Protein AF-A0A6I9XYD1-F1 (afdb_monomer_lite)

Radius of gyration: 17.82 Å; chains: 1; bounding box: 52×41×46 Å

Foldseek 3Di:
DVVVLVVLLVQLLVLLLVLLVDDLVVVPPDDDPPDDSPQGVSLVSNLVSLVVVVVVCVVVVHDVVVVLVSVLSSLLSSLVSNVVSCVVCVVVDVQLPLSSLVSQLVSLVVVLVSCVVVVNNVSNCVSCVVVNVVSVVSNDDPVVVVVVVVVPDDD

pLDDT: mean 70.72, std 15.64, range [37.59, 87.94]

Structure (mmCIF, N/CA/C/O backbone):
data_AF-A0A6I9XYD1-F1
#
_entry.id   AF-A0A6I9XYD1-F1
#
loop_
_atom_site.group_PDB
_atom_site.id
_atom_site.type_symbol
_atom_site.label_atom_id
_atom_site.label_alt_id
_atom_site.label_comp_id
_atom_site.label_asym_id
_atom_site.label_entity_id
_atom_site.label_seq_id
_atom_site.pdbx_PDB_ins_code
_atom_site.Cartn_x
_atom_site.Cartn_y
_atom_site.Cartn_z
_atom_site.occupancy
_atom_site.B_iso_or_equiv
_atom_site.auth_seq_id
_atom_site.auth_comp_id
_atom_site.auth_asym_id
_atom_site.auth_atom_id
_atom_site.pdbx_PDB_model_num
ATOM 1 N N . MET A 1 1 ? -8.672 -10.496 18.303 1.00 57.44 1 MET A N 1
ATOM 2 C CA . MET A 1 1 ? -7.996 -9.953 17.097 1.00 57.44 1 MET A CA 1
ATOM 3 C C . MET A 1 1 ? -6.759 -10.734 16.641 1.00 57.44 1 MET A C 1
ATOM 5 O O . MET A 1 1 ? -6.463 -10.675 15.454 1.00 57.44 1 MET A O 1
ATOM 9 N N . GLU A 1 2 ? -6.051 -11.486 17.498 1.00 53.91 2 GLU A N 1
ATOM 10 C CA . GLU A 1 2 ? -4.881 -12.290 17.070 1.00 53.91 2 GLU A CA 1
ATOM 11 C C . GLU A 1 2 ? -5.181 -13.327 15.974 1.00 53.91 2 GLU A C 1
ATOM 13 O O . GLU A 1 2 ? -4.357 -13.529 15.089 1.00 53.91 2 GLU A O 1
ATOM 18 N N . PHE A 1 3 ? -6.384 -13.906 15.958 1.00 56.34 3 PHE A N 1
ATOM 19 C CA . PHE A 1 3 ? -6.785 -14.904 14.958 1.00 56.34 3 PHE A CA 1
ATOM 20 C C . PHE A 1 3 ? -6.966 -14.348 13.533 1.00 56.34 3 PHE A C 1
ATOM 22 O O . PHE A 1 3 ? -6.891 -15.108 12.571 1.00 56.34 3 PHE A O 1
ATOM 29 N N . ALA A 1 4 ? -7.170 -13.035 13.370 1.00 62.38 4 ALA A N 1
ATOM 30 C CA . ALA A 1 4 ? -7.368 -12.416 12.054 1.00 62.38 4 ALA A CA 1
ATOM 31 C C . ALA A 1 4 ? -6.044 -12.088 11.341 1.00 62.38 4 ALA A C 1
ATOM 33 O O . ALA A 1 4 ? -5.986 -12.083 10.112 1.00 62.38 4 ALA A O 1
ATOM 34 N N . LYS A 1 5 ? -4.962 -11.870 12.102 1.00 65.06 5 LYS A N 1
ATOM 35 C CA . LYS A 1 5 ? -3.619 -11.578 11.573 1.00 65.06 5 LYS A CA 1
ATOM 36 C C . LYS A 1 5 ? -3.125 -12.608 10.540 1.00 65.06 5 LYS A C 1
ATOM 38 O O . LYS A 1 5 ? -2.709 -12.175 9.468 1.00 65.06 5 LYS A O 1
ATOM 43 N N . PRO A 1 6 ? -3.190 -13.934 10.788 1.00 71.31 6 PRO A N 1
ATOM 44 C CA . PRO A 1 6 ? -2.720 -14.934 9.824 1.00 71.31 6 PRO A CA 1
ATOM 45 C C . PRO A 1 6 ? -3.586 -15.040 8.559 1.00 71.31 6 PRO A C 1
ATOM 47 O O . PRO A 1 6 ? -3.082 -15.408 7.501 1.00 71.31 6 PRO A O 1
ATOM 50 N N . LEU A 1 7 ? -4.881 -14.715 8.638 1.00 73.81 7 LEU A N 1
ATOM 51 C CA . LEU A 1 7 ? -5.762 -14.715 7.465 1.00 73.81 7 LEU A CA 1
ATOM 52 C C . LEU A 1 7 ? -5.469 -13.514 6.565 1.00 73.81 7 LEU A C 1
ATOM 54 O O . LEU A 1 7 ? -5.323 -13.671 5.354 1.00 73.81 7 LEU A O 1
ATOM 58 N N . LEU A 1 8 ? -5.312 -12.330 7.163 1.00 77.12 8 LEU A N 1
ATOM 59 C CA . LEU A 1 8 ? -4.966 -11.112 6.435 1.00 77.12 8 LEU A CA 1
ATOM 60 C C . LEU A 1 8 ? -3.573 -11.209 5.809 1.00 77.12 8 LEU A C 1
ATOM 62 O O . LEU A 1 8 ? -3.414 -10.875 4.637 1.00 77.12 8 LEU A O 1
ATOM 66 N N . SER A 1 9 ? -2.579 -11.726 6.539 1.00 75.38 9 SER A N 1
ATOM 67 C CA . SER A 1 9 ? -1.230 -11.909 5.995 1.00 75.38 9 SER A CA 1
ATOM 68 C C . SER A 1 9 ? -1.200 -12.923 4.851 1.00 75.38 9 SER A C 1
ATOM 70 O O . SER A 1 9 ? -0.527 -12.679 3.853 1.00 75.38 9 SER A O 1
ATOM 72 N N . ARG A 1 10 ? -1.977 -14.014 4.924 1.00 76.06 10 ARG A N 1
ATOM 73 C CA . ARG A 1 10 ? -2.098 -14.989 3.828 1.00 76.06 10 ARG A CA 1
ATOM 74 C C . ARG A 1 10 ? -2.747 -14.382 2.583 1.00 76.06 10 ARG A C 1
ATOM 76 O O . ARG A 1 10 ? -2.252 -14.608 1.481 1.00 76.06 10 ARG A O 1
ATOM 83 N N . SER A 1 11 ? -3.808 -13.593 2.745 1.00 78.00 11 SER A N 1
ATOM 84 C CA . SER A 1 11 ? -4.461 -12.894 1.629 1.00 78.00 11 SER A CA 1
ATOM 85 C C . SER A 1 11 ? -3.541 -11.849 0.994 1.00 78.00 11 SER A C 1
ATOM 87 O O . SER A 1 11 ? -3.407 -11.801 -0.228 1.00 78.00 11 SER A O 1
ATOM 89 N N . LEU A 1 12 ? -2.839 -11.061 1.815 1.00 79.88 12 LEU A N 1
ATOM 90 C CA . LEU A 1 12 ? -1.848 -10.088 1.352 1.00 79.88 12 LEU A CA 1
ATOM 91 C C . LEU A 1 12 ? -0.667 -10.763 0.651 1.00 79.88 12 LEU A C 1
ATOM 93 O O . LEU A 1 12 ? -0.205 -10.266 -0.371 1.00 79.88 12 LEU A O 1
ATOM 97 N N . TYR A 1 13 ? -0.212 -11.918 1.141 1.00 77.19 13 TYR A N 1
ATOM 98 C CA . TYR A 1 13 ? 0.884 -12.663 0.525 1.00 77.19 13 TYR A CA 1
ATOM 99 C C . TYR A 1 13 ? 0.579 -13.083 -0.918 1.00 77.19 13 TYR A C 1
ATOM 101 O O . TYR A 1 13 ? 1.477 -13.101 -1.753 1.00 77.19 13 TYR A O 1
ATOM 109 N N . VAL A 1 14 ? -0.685 -13.375 -1.230 1.00 78.31 14 VAL A N 1
ATOM 110 C CA . VAL A 1 14 ? -1.123 -13.719 -2.591 1.00 78.31 14 VAL A CA 1
ATOM 111 C C . VAL A 1 14 ? -1.382 -12.468 -3.438 1.00 78.31 14 VAL A C 1
ATOM 113 O O . VAL A 1 14 ? -1.079 -12.464 -4.629 1.00 78.31 14 VAL A O 1
ATOM 116 N N . ALA A 1 15 ? -1.922 -11.399 -2.844 1.00 76.75 15 ALA A N 1
ATOM 117 C CA . ALA A 1 15 ? -2.372 -10.211 -3.575 1.00 76.75 15 ALA A CA 1
ATOM 118 C C . ALA A 1 15 ? -1.272 -9.163 -3.842 1.00 76.75 15 ALA A C 1
ATOM 120 O O . ALA A 1 15 ? -1.345 -8.442 -4.835 1.00 76.75 15 ALA A O 1
ATOM 121 N N . LEU A 1 16 ? -0.246 -9.074 -2.988 1.00 78.06 16 LEU A N 1
ATOM 122 C CA . LEU A 1 16 ? 0.832 -8.083 -3.104 1.00 78.06 16 LEU A CA 1
ATOM 123 C C . LEU A 1 16 ? 1.851 -8.373 -4.223 1.00 78.06 16 LEU A C 1
ATOM 125 O O . LEU A 1 16 ? 2.240 -7.423 -4.899 1.00 78.06 16 LEU A O 1
ATOM 129 N N . PRO A 1 17 ? 2.309 -9.617 -4.475 1.00 77.31 17 PRO A N 1
ATOM 130 C CA . PRO A 1 17 ? 3.287 -9.874 -5.537 1.00 77.31 17 PRO A CA 1
ATOM 131 C C . PRO A 1 17 ? 2.807 -9.481 -6.949 1.00 77.31 17 PRO A C 1
ATOM 133 O O . PRO A 1 17 ? 3.610 -8.894 -7.684 1.00 77.31 17 PRO A O 1
ATOM 136 N N . PRO A 1 18 ? 1.530 -9.713 -7.330 1.00 74.19 18 PRO A N 1
ATOM 137 C CA . PRO A 1 18 ? 0.970 -9.214 -8.586 1.00 74.19 18 PRO A CA 1
ATOM 138 C C . PRO A 1 18 ? 1.047 -7.689 -8.749 1.00 74.19 18 PRO A C 1
ATOM 140 O O . PRO A 1 18 ? 1.225 -7.220 -9.871 1.00 74.19 18 PRO A O 1
ATOM 143 N N . LEU A 1 19 ? 1.016 -6.901 -7.662 1.00 71.25 19 LEU A N 1
ATOM 144 C CA . LEU A 1 19 ? 1.171 -5.437 -7.741 1.00 71.25 19 LEU A CA 1
ATOM 145 C C . LEU A 1 19 ? 2.486 -5.014 -8.402 1.00 71.25 19 LEU A C 1
ATOM 147 O O . LEU A 1 19 ? 2.538 -4.001 -9.094 1.00 71.25 19 LEU A O 1
ATOM 151 N N . LEU A 1 20 ? 3.557 -5.778 -8.173 1.00 67.38 20 LEU A N 1
ATOM 152 C CA . LEU A 1 20 ? 4.886 -5.487 -8.714 1.00 67.38 20 LEU A CA 1
ATOM 153 C C . LEU A 1 20 ? 5.033 -5.913 -10.182 1.00 67.38 20 LEU A C 1
ATOM 155 O O . LEU A 1 20 ? 5.980 -5.492 -10.852 1.00 67.38 20 LEU A O 1
ATOM 159 N N . GLU A 1 21 ? 4.139 -6.775 -10.670 1.00 64.12 21 GLU A N 1
ATOM 160 C CA . GLU A 1 21 ? 4.118 -7.255 -12.059 1.00 64.12 21 GLU A CA 1
ATOM 161 C C . GLU A 1 21 ? 3.065 -6.565 -12.917 1.00 64.12 21 GLU A C 1
ATOM 163 O O . GLU A 1 21 ? 3.151 -6.614 -14.146 1.00 64.12 21 GLU A O 1
ATOM 168 N N . CYS A 1 22 ? 2.124 -5.873 -12.276 1.00 58.47 22 CYS A N 1
ATOM 169 C CA . CYS A 1 22 ? 1.069 -5.151 -12.945 1.00 58.47 22 CYS A CA 1
ATOM 170 C C . CYS A 1 22 ? 1.635 -4.203 -14.013 1.00 58.47 22 CYS A C 1
ATOM 172 O O . CYS A 1 22 ? 2.617 -3.478 -13.802 1.00 58.47 22 CYS A O 1
ATOM 174 N N . ASN A 1 23 ? 1.034 -4.241 -15.200 1.00 55.47 23 ASN A N 1
ATOM 175 C CA . ASN A 1 23 ? 1.425 -3.415 -16.327 1.00 55.47 23 ASN A CA 1
ATOM 176 C C . ASN A 1 23 ? 0.297 -2.411 -16.625 1.00 55.47 23 ASN A C 1
ATOM 178 O O . ASN A 1 23 ? -0.632 -2.751 -17.355 1.00 55.47 23 ASN A O 1
ATOM 182 N N . PRO A 1 24 ? 0.359 -1.175 -16.090 1.00 50.88 24 PRO A N 1
ATOM 183 C CA . PRO A 1 24 ? -0.704 -0.185 -16.224 1.00 50.88 24 PRO A CA 1
ATOM 184 C C . PRO A 1 24 ? -0.853 0.314 -17.667 1.00 50.88 24 PRO A C 1
ATOM 186 O O . PRO A 1 24 ? -1.863 0.918 -17.998 1.00 50.88 24 PRO A O 1
ATOM 189 N N . PHE A 1 25 ? 0.116 0.019 -18.541 1.00 51.09 25 PHE A N 1
ATOM 190 C CA . PHE A 1 25 ? 0.079 0.359 -19.964 1.00 51.09 25 PHE A CA 1
ATOM 191 C C . PHE A 1 25 ? -0.576 -0.727 -20.836 1.00 51.09 25 PHE A C 1
ATOM 193 O O . PHE A 1 25 ? -0.799 -0.501 -22.019 1.00 51.09 25 PHE A O 1
ATOM 200 N N . GLN A 1 26 ? -0.916 -1.907 -20.294 1.00 47.47 26 GLN A N 1
ATOM 201 C CA . GLN A 1 26 ? -1.647 -2.926 -21.071 1.00 47.47 26 GLN A CA 1
ATOM 202 C C . 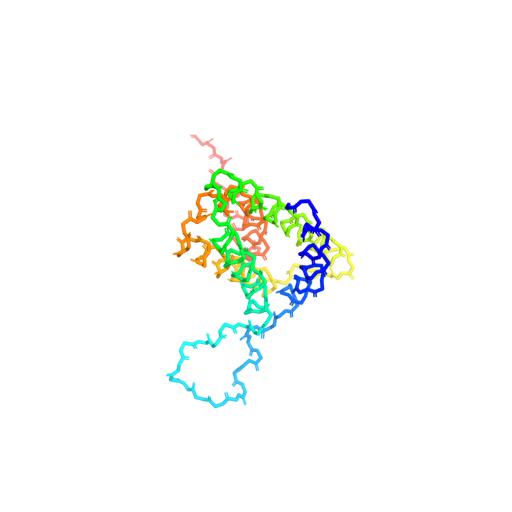GLN A 1 26 ? -3.135 -2.590 -21.264 1.00 47.47 26 GLN A C 1
ATOM 204 O O . GLN A 1 26 ? -3.795 -3.213 -22.094 1.00 47.47 26 GLN A O 1
ATOM 209 N N . SER A 1 27 ? -3.664 -1.593 -20.547 1.00 44.03 27 SER A N 1
ATOM 210 C CA . SER A 1 27 ? -5.049 -1.140 -20.719 1.00 44.03 27 SER A CA 1
ATOM 211 C C . SER A 1 27 ? -5.256 -0.235 -21.941 1.00 44.03 27 SER A C 1
ATOM 213 O O . SER A 1 27 ? -6.396 0.094 -22.248 1.00 44.03 27 SER A O 1
ATOM 215 N N . GLU A 1 28 ? -4.204 0.144 -22.676 1.00 44.28 28 GLU A N 1
ATOM 216 C CA . GLU A 1 28 ? -4.341 1.022 -23.854 1.00 44.28 28 GLU A CA 1
ATOM 217 C C . GLU A 1 28 ? -4.940 0.319 -25.092 1.00 44.28 28 GLU A C 1
ATOM 219 O O . GLU A 1 28 ? -5.125 0.941 -26.133 1.00 44.28 28 GLU A O 1
ATOM 224 N N . GLY A 1 29 ? -5.281 -0.973 -24.991 1.00 43.66 29 GLY A N 1
ATOM 225 C CA . GLY A 1 29 ? -5.868 -1.761 -26.082 1.00 43.66 29 GLY A CA 1
ATOM 226 C C . GLY A 1 29 ? -7.375 -2.028 -25.994 1.00 43.66 29 GLY A C 1
ATOM 227 O O . GLY A 1 29 ? -7.901 -2.705 -26.875 1.00 43.66 29 GLY A O 1
ATOM 228 N N . ARG A 1 30 ? -8.080 -1.563 -24.953 1.00 44.44 30 ARG A N 1
ATOM 229 C CA . ARG A 1 30 ? -9.534 -1.761 -24.813 1.00 44.44 30 ARG A CA 1
ATOM 230 C C . ARG A 1 30 ? -10.222 -0.459 -24.411 1.00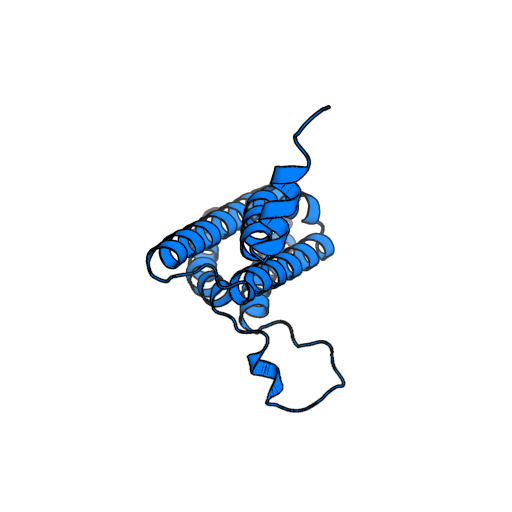 44.44 30 ARG A C 1
ATOM 232 O O . ARG A 1 30 ? -10.220 -0.088 -23.248 1.00 44.44 30 ARG A O 1
ATOM 239 N N . ASP A 1 31 ? -10.770 0.196 -25.431 1.00 40.03 31 ASP A N 1
ATOM 240 C CA . ASP A 1 31 ? -11.912 1.112 -25.412 1.00 40.03 31 ASP A CA 1
ATOM 241 C C . ASP A 1 31 ? -11.927 2.250 -24.371 1.00 40.03 31 ASP A C 1
ATOM 243 O O . ASP A 1 31 ? -12.298 2.074 -23.216 1.00 40.03 31 ASP A O 1
ATOM 247 N N . GLY A 1 32 ? -11.691 3.478 -24.853 1.00 38.53 32 GLY A N 1
ATOM 248 C CA . GLY A 1 32 ? -12.310 4.680 -24.280 1.00 38.53 32 GLY A CA 1
ATOM 249 C C . GLY A 1 32 ? -11.361 5.679 -23.615 1.00 38.53 32 GLY A C 1
ATOM 250 O O . GLY A 1 32 ? -11.051 5.589 -22.435 1.00 38.53 32 GLY A O 1
ATOM 251 N N . TRP A 1 33 ? -11.017 6.737 -24.350 1.00 40.78 33 TRP A N 1
ATOM 252 C CA . TRP A 1 33 ? -10.268 7.929 -23.913 1.00 40.78 33 TRP A CA 1
ATOM 253 C C . TRP A 1 33 ? -11.013 8.829 -22.891 1.00 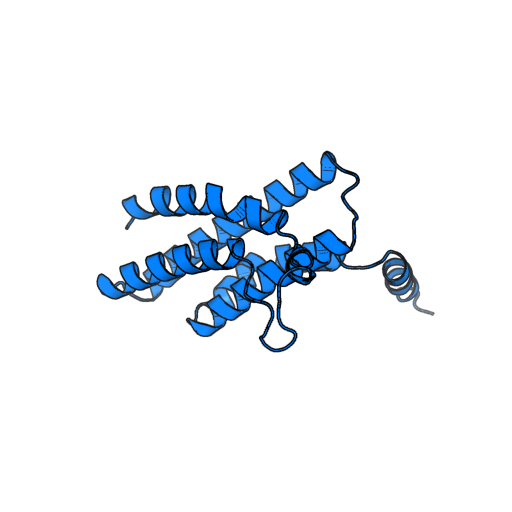40.78 33 TRP A C 1
ATOM 255 O O . TRP A 1 33 ? -10.762 10.031 -22.829 1.00 40.78 33 TRP A O 1
ATOM 265 N N . LEU A 1 34 ? -11.977 8.308 -22.122 1.00 42.12 34 LEU A N 1
ATOM 266 C CA . LEU A 1 34 ? -12.926 9.133 -21.351 1.00 42.12 34 LEU A CA 1
ATOM 267 C C . LEU A 1 34 ? -13.147 8.706 -19.898 1.00 42.12 34 LEU A C 1
ATOM 269 O O . LEU A 1 34 ? -14.105 9.139 -19.260 1.00 42.12 34 LEU A O 1
ATOM 273 N N . SER A 1 35 ? -12.270 7.906 -19.311 1.00 40.06 35 SER A N 1
ATOM 274 C CA . SER A 1 35 ? -12.314 7.678 -17.868 1.00 40.06 35 SER A CA 1
ATOM 275 C C . SER A 1 35 ? -10.903 7.555 -17.336 1.00 40.06 35 SER A C 1
ATOM 277 O O . SER A 1 35 ? -10.043 6.975 -17.993 1.00 40.06 35 SER A O 1
ATOM 279 N N . SER A 1 36 ? -10.667 8.161 -16.167 1.00 45.34 36 SER A N 1
ATOM 280 C CA . SER A 1 36 ? -9.462 7.954 -15.359 1.00 45.34 36 SER A CA 1
ATOM 281 C C . SER A 1 36 ? -9.027 6.493 -15.483 1.00 45.34 36 SER A C 1
ATOM 283 O O . SER A 1 36 ? -9.908 5.637 -15.353 1.00 45.34 36 SER A O 1
ATOM 285 N N . PRO A 1 37 ? -7.741 6.192 -15.757 1.00 49.47 37 PRO A N 1
ATOM 286 C CA . PRO A 1 37 ? -7.307 4.814 -15.934 1.00 49.47 37 PRO A CA 1
ATOM 287 C C . PRO A 1 37 ? -7.834 4.008 -14.743 1.00 49.47 37 PRO A C 1
ATOM 289 O O . PRO A 1 37 ? -7.607 4.434 -13.601 1.00 49.47 37 PRO A O 1
ATOM 292 N N . PRO A 1 38 ? -8.621 2.938 -14.976 1.00 52.69 38 PRO A N 1
ATOM 293 C CA . PRO A 1 38 ? -9.157 2.147 -13.883 1.00 52.69 38 PRO A CA 1
ATOM 294 C C . PRO A 1 38 ? -7.973 1.717 -13.024 1.00 52.69 38 PRO A C 1
ATOM 296 O O . PRO A 1 38 ? -6.921 1.346 -13.557 1.00 52.69 38 PRO A O 1
ATOM 299 N N . LEU A 1 39 ? -8.110 1.847 -11.700 1.00 56.44 39 LEU A N 1
ATOM 300 C CA . LEU A 1 39 ? -7.091 1.358 -10.779 1.00 56.44 39 LEU A CA 1
ATOM 301 C C . LEU A 1 39 ? -6.759 -0.077 -11.220 1.00 56.44 39 LEU A C 1
ATOM 303 O O . LEU A 1 39 ? -7.684 -0.859 -11.462 1.00 56.44 39 LEU A O 1
ATOM 307 N N . PRO A 1 40 ? -5.479 -0.439 -11.367 1.00 66.19 40 PRO A N 1
ATOM 308 C CA . PRO A 1 40 ? -5.142 -1.796 -11.738 1.00 66.19 40 PRO A CA 1
ATOM 309 C C . PRO A 1 40 ? -5.812 -2.800 -10.798 1.00 66.19 40 PRO A C 1
ATOM 311 O O . PRO A 1 40 ? -5.862 -2.587 -9.581 1.00 66.19 40 PRO A O 1
ATOM 314 N N . GLU A 1 41 ? -6.368 -3.870 -11.363 1.00 70.56 41 GLU A N 1
ATOM 315 C CA . GLU A 1 41 ? -7.227 -4.826 -10.654 1.00 70.56 41 GLU A CA 1
ATOM 316 C C . GLU A 1 41 ? -6.526 -5.419 -9.414 1.00 70.56 41 GLU A C 1
ATOM 318 O O . GLU A 1 41 ? -7.149 -5.749 -8.405 1.00 70.56 41 GLU A O 1
ATOM 323 N N . GLU A 1 42 ? -5.200 -5.497 -9.461 1.00 75.50 42 GLU A N 1
ATOM 324 C CA . GLU A 1 42 ? -4.326 -5.939 -8.384 1.00 75.50 42 GLU A CA 1
ATOM 325 C C . GLU A 1 42 ? -4.322 -4.961 -7.197 1.00 75.50 42 GLU A C 1
ATOM 327 O O . GLU A 1 42 ? -4.404 -5.395 -6.046 1.00 75.50 42 GLU A O 1
ATOM 332 N N . ILE A 1 43 ? -4.288 -3.645 -7.452 1.00 76.50 43 ILE A N 1
ATOM 333 C CA . ILE A 1 43 ? -4.377 -2.616 -6.399 1.00 76.50 43 ILE A CA 1
ATOM 334 C C . ILE A 1 43 ? -5.762 -2.648 -5.773 1.00 76.50 43 ILE A C 1
ATOM 336 O O . ILE A 1 43 ? -5.867 -2.626 -4.547 1.00 76.50 43 ILE A O 1
ATOM 340 N N . HIS A 1 44 ? -6.815 -2.781 -6.585 1.00 80.19 44 HIS A N 1
ATOM 341 C CA . HIS A 1 44 ? -8.175 -2.931 -6.073 1.00 80.19 44 HIS A CA 1
ATOM 342 C C . HIS A 1 44 ? -8.305 -4.116 -5.114 1.00 80.19 44 HIS A C 1
ATOM 344 O O . HIS A 1 44 ? -8.936 -3.975 -4.067 1.00 80.19 44 HIS A O 1
ATOM 350 N N . LYS A 1 45 ? -7.681 -5.262 -5.415 1.00 81.88 45 LYS A N 1
ATOM 351 C CA . LYS A 1 45 ? -7.692 -6.440 -4.528 1.00 81.88 45 LYS A CA 1
ATOM 352 C C . LYS A 1 45 ? -7.018 -6.151 -3.187 1.00 81.88 45 LYS A C 1
ATOM 354 O O . LYS A 1 45 ? -7.578 -6.482 -2.146 1.00 81.88 45 LYS A O 1
ATOM 359 N N . VAL A 1 46 ? -5.856 -5.499 -3.193 1.00 85.00 46 VAL A N 1
ATOM 360 C CA . VAL A 1 46 ? -5.125 -5.165 -1.957 1.00 85.00 46 VAL A CA 1
ATOM 361 C C . VAL A 1 46 ? -5.870 -4.123 -1.123 1.00 85.00 46 VAL A C 1
ATOM 363 O O . VAL A 1 46 ? -6.050 -4.319 0.078 1.00 85.00 46 VAL A O 1
ATOM 366 N N . VAL A 1 47 ? -6.377 -3.064 -1.758 1.00 84.75 47 VAL A N 1
ATOM 367 C CA . VAL A 1 47 ? -7.210 -2.049 -1.098 1.00 84.75 47 VAL A CA 1
ATOM 368 C C . VAL A 1 47 ? -8.480 -2.675 -0.521 1.00 84.75 47 VAL A C 1
ATOM 370 O O . VAL A 1 47 ? -8.830 -2.381 0.615 1.00 84.75 47 VAL A O 1
ATOM 373 N N . SER A 1 48 ? -9.124 -3.601 -1.237 1.00 84.19 48 SER A N 1
ATOM 374 C CA . SER A 1 48 ? -10.321 -4.297 -0.741 1.00 84.19 48 SER A CA 1
ATOM 375 C C . SER A 1 48 ? -10.034 -5.154 0.494 1.00 84.19 48 SER A C 1
ATOM 377 O O . SER A 1 48 ? -10.862 -5.206 1.398 1.00 84.19 48 SER A O 1
ATOM 379 N N . ILE A 1 49 ? -8.863 -5.800 0.576 1.00 86.81 49 ILE A N 1
ATOM 380 C CA . ILE A 1 49 ? -8.454 -6.561 1.771 1.00 86.81 49 ILE A CA 1
ATOM 381 C C . ILE A 1 49 ? -8.286 -5.624 2.971 1.00 86.81 49 ILE A C 1
ATOM 383 O O . ILE A 1 49 ? -8.747 -5.943 4.068 1.00 86.81 49 ILE A O 1
ATOM 387 N N . TYR A 1 50 ? -7.649 -4.467 2.777 1.00 86.75 50 TYR A N 1
ATOM 388 C CA . TYR A 1 50 ? -7.510 -3.478 3.843 1.00 86.75 50 TYR A CA 1
ATOM 389 C C . TYR A 1 50 ? -8.839 -2.854 4.244 1.00 86.75 50 TYR A C 1
ATOM 391 O O . TYR A 1 50 ? -9.094 -2.712 5.436 1.00 86.75 50 TYR A O 1
ATOM 399 N N . GLN A 1 51 ? -9.694 -2.528 3.277 1.00 86.06 51 GLN A N 1
ATOM 400 C CA . GLN A 1 51 ? -11.019 -1.988 3.542 1.00 86.06 51 GLN A CA 1
ATOM 401 C C . GLN A 1 51 ? -11.859 -2.989 4.337 1.00 86.06 51 GLN A C 1
ATOM 403 O O . GLN A 1 51 ? -12.382 -2.635 5.382 1.00 86.06 51 GLN A O 1
ATOM 408 N N . ALA A 1 52 ? -11.881 -4.262 3.934 1.00 86.56 52 ALA A N 1
ATOM 409 C CA . ALA A 1 52 ? -12.570 -5.308 4.684 1.00 86.56 52 ALA A CA 1
ATOM 410 C C . ALA A 1 52 ? -12.008 -5.473 6.108 1.00 86.56 52 ALA A C 1
ATOM 412 O O . ALA A 1 52 ? -12.764 -5.690 7.052 1.00 86.56 52 ALA A O 1
ATOM 413 N N . ALA A 1 53 ? -10.687 -5.351 6.291 1.00 86.38 53 ALA A N 1
ATOM 414 C CA . ALA A 1 53 ? -10.082 -5.365 7.620 1.00 86.38 53 ALA A CA 1
ATOM 415 C C . ALA A 1 53 ? -10.526 -4.158 8.463 1.00 86.38 53 ALA A C 1
ATOM 417 O O . ALA A 1 53 ? -10.846 -4.333 9.635 1.00 86.38 53 ALA A O 1
ATOM 418 N N . LEU A 1 54 ? -10.575 -2.959 7.876 1.00 85.88 54 LEU A N 1
ATOM 419 C CA . LEU A 1 54 ? -11.039 -1.742 8.544 1.00 85.88 54 LEU A CA 1
ATOM 420 C C . LEU A 1 54 ? -12.521 -1.836 8.920 1.00 85.88 54 LEU A C 1
ATOM 422 O O . LEU A 1 54 ? -12.877 -1.541 10.057 1.00 85.88 54 LEU A O 1
ATOM 426 N N . ASP A 1 55 ? -13.362 -2.304 8.000 1.00 87.00 55 ASP A N 1
ATOM 427 C CA . ASP A 1 55 ? -14.799 -2.473 8.210 1.00 87.00 55 ASP A CA 1
ATOM 428 C C . ASP A 1 55 ? -15.072 -3.470 9.340 1.00 87.00 55 ASP A C 1
ATOM 430 O O . ASP A 1 55 ? -15.912 -3.210 10.199 1.00 87.00 55 ASP A O 1
ATOM 434 N N . LEU A 1 56 ? -14.312 -4.571 9.406 1.00 86.06 56 LEU A N 1
ATOM 435 C CA . LEU A 1 56 ? -14.379 -5.498 10.535 1.00 86.06 56 LEU A CA 1
ATOM 436 C C . LEU A 1 56 ? -13.983 -4.802 11.843 1.00 86.06 56 LEU A C 1
ATOM 438 O O . LEU A 1 56 ? -14.692 -4.930 12.834 1.00 86.06 56 LEU A O 1
ATOM 442 N N . LEU A 1 57 ? -12.885 -4.045 11.872 1.00 84.31 57 LEU A N 1
ATOM 443 C CA . LEU A 1 57 ? -12.447 -3.345 13.088 1.00 84.31 57 LEU A CA 1
ATOM 444 C C . LEU A 1 57 ? -13.483 -2.328 13.579 1.00 84.31 57 LEU A C 1
ATOM 446 O O . LEU A 1 57 ? -13.745 -2.263 14.780 1.00 84.31 57 LEU A O 1
ATOM 450 N N . HIS A 1 58 ? -14.118 -1.600 12.661 1.00 84.56 58 HIS A N 1
ATOM 451 C CA . HIS A 1 58 ? -15.227 -0.708 12.985 1.00 84.56 58 HIS A CA 1
ATOM 452 C C . HIS A 1 58 ? -16.468 -1.470 13.462 1.00 84.56 58 HIS A C 1
ATOM 454 O O . HIS A 1 58 ? -17.097 -1.053 14.428 1.00 84.56 58 HIS A O 1
ATOM 460 N N . GLN A 1 59 ? -16.802 -2.609 12.847 1.00 86.31 59 GLN A N 1
ATOM 461 C CA . GLN A 1 59 ? -17.957 -3.420 13.242 1.00 86.31 59 GLN A CA 1
ATOM 462 C C . GLN A 1 59 ? -17.837 -3.971 14.672 1.00 86.31 59 GLN A C 1
ATOM 464 O O . GLN A 1 59 ? -18.849 -4.152 15.346 1.00 86.31 59 GLN A O 1
ATOM 469 N N . TYR A 1 60 ? -16.615 -4.229 15.141 1.00 82.38 60 TYR A N 1
ATOM 470 C CA . TYR A 1 60 ? -16.344 -4.696 16.504 1.00 82.38 60 TYR A CA 1
ATOM 471 C C . TYR A 1 60 ? -16.105 -3.558 17.517 1.00 82.38 60 TYR A C 1
ATOM 473 O O . TYR A 1 60 ? -15.684 -3.852 18.635 1.00 82.38 60 TYR A O 1
ATOM 481 N N . ASP A 1 61 ? -16.355 -2.292 17.148 1.00 80.88 61 ASP A N 1
ATOM 482 C CA . ASP A 1 61 ? -16.158 -1.096 17.994 1.00 80.88 61 ASP A CA 1
ATOM 483 C C . ASP A 1 61 ? -14.756 -1.054 18.637 1.00 80.88 61 ASP A C 1
ATOM 485 O O . ASP A 1 61 ? -14.547 -0.794 19.826 1.00 80.88 61 ASP A O 1
ATOM 489 N N . VAL A 1 62 ? -13.752 -1.426 17.839 1.00 80.94 62 VAL A N 1
ATOM 490 C CA . VAL A 1 62 ? -12.374 -1.533 18.308 1.00 80.94 62 VAL A CA 1
ATOM 491 C C . VAL A 1 62 ? -11.800 -0.136 18.516 1.00 80.94 62 VAL A C 1
ATOM 493 O O . VAL A 1 62 ? -11.866 0.718 17.632 1.00 80.94 62 VAL A O 1
ATOM 496 N N . HIS A 1 63 ? -11.171 0.076 19.675 1.00 81.81 63 HIS A N 1
ATOM 497 C CA . HIS A 1 63 ? -10.528 1.344 20.004 1.00 81.81 63 HIS A CA 1
ATOM 498 C C . HIS A 1 63 ? -9.546 1.771 18.890 1.00 81.81 63 HIS A C 1
ATOM 500 O O . HIS A 1 63 ? -8.751 0.938 18.438 1.00 81.81 63 HIS A O 1
ATOM 506 N N . PRO A 1 64 ? -9.531 3.052 18.474 1.00 80.25 64 PRO A N 1
ATOM 507 C CA . PRO A 1 64 ? -8.720 3.535 17.350 1.00 80.25 64 PRO A CA 1
ATOM 508 C C . PRO A 1 64 ? -7.226 3.207 17.480 1.00 80.25 64 PRO A C 1
ATOM 510 O O . PRO A 1 64 ? -6.568 2.909 16.487 1.00 80.25 64 PRO A O 1
ATOM 513 N N . 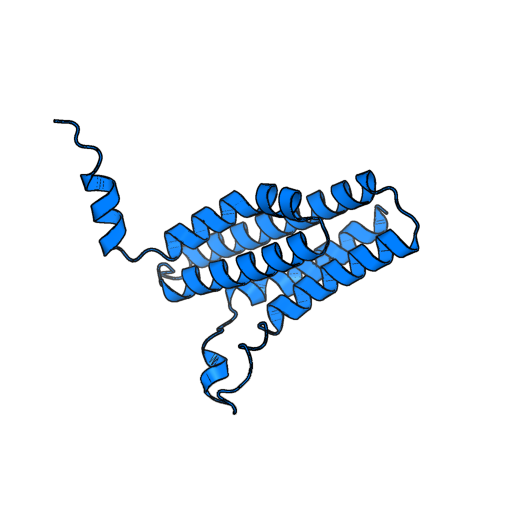GLU A 1 65 ? -6.705 3.167 18.708 1.00 84.06 65 GLU A N 1
ATOM 514 C CA . GLU A 1 65 ? -5.329 2.741 19.005 1.00 84.06 65 GLU A CA 1
ATOM 515 C C . GLU A 1 65 ? -5.034 1.306 18.525 1.00 84.06 65 GLU A C 1
ATOM 517 O O . GLU A 1 65 ? -4.003 1.027 17.916 1.00 84.06 65 GLU A O 1
ATOM 522 N N . VAL A 1 66 ? -5.972 0.383 18.753 1.00 83.19 66 VAL A N 1
ATOM 523 C CA . VAL A 1 66 ? -5.831 -1.032 18.385 1.00 83.19 66 VAL A CA 1
ATOM 524 C C . VAL A 1 66 ? -5.993 -1.207 16.872 1.00 83.19 66 VAL A C 1
ATOM 526 O O . VAL A 1 66 ? -5.289 -2.018 16.264 1.00 83.19 66 VAL A O 1
ATOM 529 N N . THR A 1 67 ? -6.861 -0.408 16.244 1.00 85.62 67 THR A N 1
ATOM 530 C CA . THR A 1 67 ? -6.981 -0.315 14.780 1.00 85.62 67 THR A CA 1
ATOM 531 C C . THR A 1 67 ? -5.679 0.177 14.153 1.00 85.62 67 THR A C 1
ATOM 533 O O . THR A 1 67 ? -5.153 -0.477 13.251 1.00 85.62 67 THR A O 1
ATOM 536 N N . SER A 1 68 ? -5.102 1.260 14.682 1.00 85.56 68 SER A N 1
ATOM 537 C CA . SER A 1 68 ? -3.800 1.788 14.259 1.00 85.56 68 SER A CA 1
ATOM 538 C C . SER A 1 68 ? -2.701 0.734 14.398 1.00 85.56 68 SER A C 1
ATOM 540 O O . SER A 1 68 ? -1.967 0.471 13.449 1.00 85.56 68 SER A O 1
ATOM 542 N N . GLN A 1 69 ? -2.639 0.027 15.529 1.00 87.19 69 GLN A N 1
ATOM 543 C CA . GLN A 1 69 ? -1.649 -1.028 15.750 1.00 87.19 69 GLN A CA 1
ATOM 544 C C . GLN A 1 69 ? -1.810 -2.214 14.783 1.00 87.19 69 GLN A C 1
ATOM 546 O O . GLN A 1 69 ? -0.819 -2.787 14.319 1.00 87.19 69 GLN A O 1
ATOM 551 N N . MET A 1 70 ? -3.048 -2.592 14.453 1.00 85.62 70 MET A N 1
ATOM 552 C CA . MET A 1 70 ? -3.318 -3.639 13.468 1.00 85.62 70 MET A CA 1
ATOM 553 C C . MET A 1 70 ? -2.863 -3.206 12.071 1.00 85.62 70 MET A C 1
ATOM 555 O O . MET A 1 70 ? -2.174 -3.962 11.388 1.00 85.62 70 MET A O 1
ATOM 559 N N . PHE A 1 71 ? -3.175 -1.974 11.671 1.00 86.81 71 PHE A N 1
ATOM 560 C CA . PHE A 1 71 ? -2.731 -1.423 10.394 1.00 86.81 71 PHE A CA 1
ATOM 56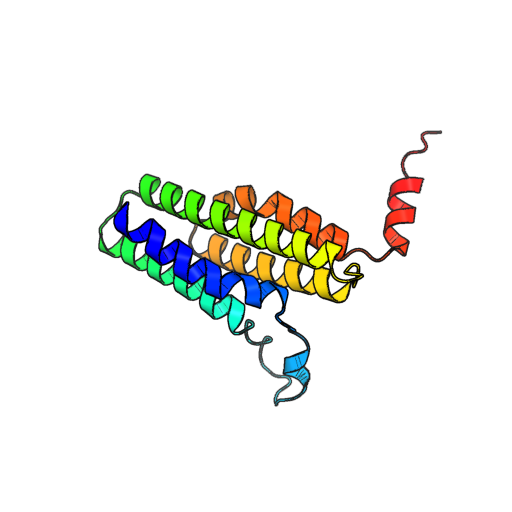1 C C . PHE A 1 71 ? -1.221 -1.201 10.326 1.00 86.81 71 PHE A C 1
ATOM 563 O O . PHE A 1 71 ? -0.627 -1.460 9.285 1.00 86.81 71 PHE A O 1
ATOM 570 N N . ALA A 1 72 ? -0.571 -0.850 11.435 1.00 87.12 72 ALA A N 1
ATOM 571 C CA . ALA A 1 72 ? 0.883 -0.765 11.520 1.00 87.12 72 ALA A CA 1
ATOM 572 C C . ALA A 1 72 ? 1.529 -2.118 11.190 1.00 87.12 72 ALA A C 1
ATOM 574 O O . ALA A 1 72 ? 2.465 -2.193 10.395 1.00 87.12 72 ALA A O 1
ATOM 575 N N . TYR A 1 73 ? 0.982 -3.209 11.738 1.00 87.31 73 TYR A N 1
ATOM 576 C CA . TYR A 1 73 ? 1.425 -4.564 11.410 1.00 87.31 73 TYR A CA 1
ATOM 577 C C . TYR A 1 73 ? 1.188 -4.912 9.933 1.00 87.31 73 TYR A C 1
ATOM 579 O O . TYR A 1 73 ? 2.077 -5.458 9.279 1.00 87.31 73 TYR A O 1
ATOM 587 N N . LEU A 1 74 ? 0.011 -4.586 9.393 1.00 87.00 74 LEU A N 1
ATOM 588 C CA . LEU A 1 74 ? -0.334 -4.876 8.000 1.00 87.00 74 LEU A CA 1
ATOM 589 C C . LEU A 1 74 ? 0.541 -4.096 7.007 1.00 87.00 74 LEU A C 1
ATOM 591 O O . LEU A 1 74 ? 1.015 -4.670 6.023 1.00 87.00 74 LEU A O 1
ATOM 595 N N . PHE A 1 75 ? 0.804 -2.816 7.273 1.00 87.56 75 PHE A N 1
ATOM 596 C CA . PHE A 1 75 ? 1.697 -1.987 6.465 1.00 87.56 75 PHE A CA 1
ATOM 597 C C . PHE A 1 75 ? 3.145 -2.449 6.571 1.00 87.56 75 PHE A C 1
ATOM 599 O O . PHE A 1 75 ? 3.813 -2.557 5.545 1.00 87.56 75 PHE A O 1
ATOM 606 N N . PHE A 1 76 ? 3.615 -2.811 7.767 1.00 85.50 76 PHE A N 1
ATOM 607 C CA . PHE A 1 76 ? 4.940 -3.400 7.942 1.00 85.50 76 PHE A CA 1
ATOM 608 C C . PHE A 1 76 ? 5.099 -4.690 7.130 1.00 85.50 76 PHE A C 1
ATOM 610 O O . PHE A 1 76 ? 6.035 -4.804 6.342 1.00 85.50 76 PHE A O 1
ATOM 617 N N . PHE A 1 77 ? 4.159 -5.630 7.263 1.00 86.44 77 PHE A N 1
ATOM 618 C CA . PHE A 1 77 ? 4.177 -6.891 6.520 1.00 86.44 77 PHE A CA 1
ATOM 619 C C . PHE A 1 77 ? 4.208 -6.651 5.009 1.00 86.44 77 PHE A C 1
ATOM 621 O O . PHE A 1 77 ? 5.018 -7.241 4.294 1.00 86.44 77 PHE A O 1
ATOM 628 N N . SER A 1 78 ? 3.359 -5.743 4.533 1.00 86.81 78 SER A N 1
ATOM 629 C CA . SER A 1 78 ? 3.250 -5.430 3.111 1.00 86.81 78 SER A CA 1
ATOM 630 C C . SER A 1 78 ? 4.500 -4.752 2.575 1.00 86.81 78 SER A C 1
ATOM 632 O O . SER A 1 78 ? 4.985 -5.122 1.510 1.00 86.81 78 SER A O 1
ATOM 634 N N . ASN A 1 79 ? 5.073 -3.817 3.332 1.00 86.44 79 ASN A N 1
ATOM 635 C CA . ASN A 1 79 ? 6.339 -3.175 3.006 1.00 86.44 79 ASN A CA 1
ATOM 636 C C . ASN A 1 79 ? 7.486 -4.194 2.931 1.00 86.44 79 ASN A C 1
ATOM 638 O O . ASN A 1 79 ? 8.204 -4.230 1.935 1.00 86.44 79 ASN A O 1
ATOM 642 N N . THR A 1 80 ? 7.632 -5.065 3.936 1.00 86.25 80 THR A N 1
ATOM 643 C CA . THR A 1 80 ? 8.665 -6.111 3.944 1.00 86.25 80 THR A CA 1
ATOM 644 C C . THR A 1 80 ? 8.487 -7.082 2.784 1.00 86.25 80 THR A C 1
ATOM 646 O O . THR A 1 80 ? 9.463 -7.401 2.110 1.00 86.25 80 THR A O 1
ATOM 649 N N . LEU A 1 81 ? 7.261 -7.527 2.499 1.00 84.06 81 LEU A N 1
ATOM 650 C CA . LEU A 1 81 ? 7.012 -8.444 1.393 1.00 84.06 81 LEU A CA 1
ATOM 651 C C . LEU A 1 81 ? 7.301 -7.793 0.035 1.00 84.06 81 LEU A C 1
ATOM 653 O O . LEU A 1 81 ? 7.997 -8.392 -0.783 1.00 84.06 81 LEU A O 1
ATOM 657 N N . LEU A 1 82 ? 6.808 -6.573 -0.201 1.00 81.25 82 LEU A N 1
ATOM 658 C CA . LEU A 1 82 ? 7.059 -5.837 -1.443 1.00 81.25 82 LEU A CA 1
ATOM 659 C C . LEU A 1 82 ? 8.552 -5.557 -1.631 1.00 81.25 82 LEU A C 1
ATOM 661 O O . LEU A 1 82 ? 9.065 -5.717 -2.735 1.00 81.25 82 LEU A O 1
ATOM 665 N N . PHE A 1 83 ? 9.261 -5.192 -0.561 1.00 80.25 83 PHE A N 1
ATOM 666 C CA . PHE A 1 83 ? 10.705 -4.977 -0.594 1.00 80.25 83 PHE A CA 1
ATOM 667 C C . PHE A 1 83 ? 11.472 -6.272 -0.888 1.00 80.25 83 PHE A C 1
ATOM 669 O O . PHE A 1 83 ? 12.345 -6.283 -1.753 1.00 80.25 83 PHE A O 1
ATOM 676 N N . ASN A 1 84 ? 11.125 -7.376 -0.224 1.00 83.19 84 ASN A N 1
ATOM 677 C CA . ASN A 1 84 ? 11.763 -8.672 -0.458 1.00 83.19 84 ASN A CA 1
ATOM 678 C C . ASN A 1 84 ? 11.560 -9.133 -1.907 1.00 83.19 84 ASN A C 1
ATOM 680 O O . ASN A 1 84 ? 12.520 -9.497 -2.580 1.00 83.19 84 ASN A O 1
ATOM 684 N N . GLN A 1 85 ? 10.336 -9.018 -2.423 1.00 77.50 85 GLN A N 1
ATOM 685 C CA . GLN A 1 85 ? 10.018 -9.327 -3.819 1.00 77.50 85 GLN A CA 1
ATOM 686 C C . GLN A 1 85 ? 10.763 -8.415 -4.803 1.00 77.50 85 GLN A C 1
ATOM 688 O O . GLN A 1 85 ? 11.210 -8.862 -5.860 1.00 77.50 85 GLN A O 1
ATOM 693 N N . LEU A 1 86 ? 10.925 -7.132 -4.466 1.00 73.06 86 LEU A N 1
ATOM 694 C CA . LEU A 1 86 ? 11.712 -6.193 -5.259 1.00 73.06 86 LEU A CA 1
ATOM 695 C C . LEU A 1 86 ? 13.187 -6.613 -5.331 1.00 73.06 86 LEU A C 1
ATOM 697 O O . LEU A 1 86 ? 13.776 -6.569 -6.410 1.00 73.06 86 LEU A O 1
ATOM 701 N N . MET A 1 87 ? 13.759 -7.067 -4.214 1.00 73.69 87 MET A N 1
ATOM 702 C CA . MET A 1 87 ? 15.146 -7.535 -4.116 1.00 73.69 87 MET A CA 1
ATOM 703 C C . MET A 1 87 ? 15.386 -8.872 -4.839 1.00 73.69 87 MET A C 1
ATOM 705 O O . MET A 1 87 ? 16.358 -8.992 -5.589 1.00 73.69 87 MET A O 1
ATOM 709 N N . GLU A 1 88 ? 14.498 -9.859 -4.675 1.00 71.06 88 GLU A N 1
ATOM 710 C CA . GLU A 1 88 ? 14.574 -11.165 -5.360 1.00 71.06 88 GLU A CA 1
ATOM 711 C C . GLU A 1 88 ? 14.457 -11.018 -6.885 1.00 71.06 88 GLU A C 1
ATOM 713 O O . GLU A 1 88 ? 15.193 -11.637 -7.661 1.00 71.06 88 GLU A O 1
ATOM 718 N N . LYS A 1 89 ? 13.557 -10.141 -7.344 1.00 61.88 89 LYS A N 1
ATOM 719 C CA . LYS A 1 89 ? 13.408 -9.842 -8.775 1.00 61.88 89 LYS A CA 1
ATOM 720 C C . LYS A 1 89 ? 14.525 -8.941 -9.296 1.00 61.88 89 LYS A C 1
ATOM 722 O O . LYS A 1 89 ? 14.843 -9.009 -10.479 1.00 61.88 89 LYS A O 1
ATOM 727 N N . GLY A 1 90 ? 15.121 -8.114 -8.438 1.00 58.03 90 GLY A N 1
ATOM 728 C CA . GLY A 1 90 ? 16.271 -7.264 -8.750 1.00 58.03 90 GLY A CA 1
ATOM 729 C C . GLY A 1 90 ? 17.543 -8.042 -9.097 1.00 58.03 90 GLY A C 1
ATOM 730 O O . GLY A 1 90 ? 18.355 -7.557 -9.878 1.00 58.03 90 GLY A O 1
ATOM 731 N N . SER A 1 91 ? 17.695 -9.248 -8.546 1.00 53.38 91 SER A N 1
ATOM 732 C CA . SER A 1 91 ? 18.875 -10.102 -8.726 1.00 53.38 91 SER A CA 1
ATOM 733 C C . SER A 1 91 ? 18.725 -11.139 -9.852 1.00 53.38 91 SER A C 1
ATOM 735 O O . SER A 1 91 ? 19.729 -11.551 -10.426 1.00 53.38 91 SER A O 1
ATOM 737 N N . SER A 1 92 ? 17.495 -11.528 -10.214 1.00 50.66 92 SER A N 1
ATOM 738 C CA . SER A 1 92 ? 17.204 -12.552 -11.240 1.00 50.66 92 SER A CA 1
ATOM 739 C C . SER A 1 92 ? 16.954 -12.008 -12.654 1.00 50.66 92 SER A C 1
ATOM 741 O O . SER A 1 92 ? 17.016 -12.748 -13.632 1.00 50.66 92 SER A O 1
ATOM 743 N N . LEU A 1 93 ? 16.701 -10.711 -12.794 1.00 43.59 93 LEU A N 1
ATOM 744 C CA . LEU A 1 93 ? 16.489 -10.032 -14.070 1.00 43.59 93 LEU A CA 1
ATOM 745 C C . LEU A 1 93 ? 17.337 -8.764 -14.043 1.00 43.59 93 LEU A C 1
ATOM 747 O O . LEU A 1 93 ? 17.466 -8.158 -12.986 1.00 43.59 93 LEU A O 1
ATOM 751 N N . GLY A 1 94 ? 17.878 -8.320 -15.178 1.00 48.44 94 GLY A N 1
ATOM 752 C CA . GLY A 1 94 ? 18.489 -6.989 -15.331 1.00 48.44 94 GLY A CA 1
ATOM 753 C C . GLY A 1 94 ? 17.469 -5.865 -15.073 1.00 48.44 94 GLY A C 1
ATOM 754 O O . GLY A 1 94 ? 17.008 -5.195 -15.995 1.00 48.44 94 GLY A O 1
ATOM 755 N N . CYS A 1 95 ? 17.046 -5.706 -13.818 1.00 45.59 95 CYS A N 1
ATOM 756 C CA . CYS A 1 95 ? 15.762 -5.148 -13.388 1.00 45.59 95 CYS A CA 1
ATOM 757 C C . CYS A 1 95 ? 15.764 -3.623 -13.232 1.00 45.59 95 CYS A C 1
ATOM 759 O O . CYS A 1 95 ? 14.802 -3.057 -12.717 1.00 45.59 95 CYS A O 1
ATOM 761 N N . PHE A 1 96 ? 16.787 -2.940 -13.744 1.00 51.25 96 PHE A N 1
ATOM 762 C CA . PHE A 1 96 ? 16.832 -1.480 -13.871 1.00 51.25 96 PHE A CA 1
ATOM 763 C C . PHE A 1 96 ? 16.026 -0.985 -15.083 1.00 51.25 96 PHE A C 1
ATOM 765 O O . PHE A 1 96 ? 16.453 -0.109 -15.831 1.00 51.25 96 PHE A O 1
ATOM 772 N N . HIS A 1 97 ? 14.843 -1.556 -15.308 1.00 57.31 97 HIS A N 1
ATOM 773 C CA . HIS A 1 97 ? 13.908 -1.006 -16.279 1.00 57.31 97 HIS A CA 1
ATOM 774 C C . HIS A 1 97 ? 13.105 0.097 -15.589 1.00 57.31 97 HIS A C 1
ATOM 776 O O . HIS A 1 97 ? 12.236 -0.186 -14.764 1.00 57.31 97 HIS A O 1
ATOM 782 N N . TRP A 1 98 ? 13.380 1.349 -15.963 1.00 61.22 98 TRP A N 1
ATOM 783 C CA . TRP A 1 98 ? 12.691 2.566 -15.507 1.00 61.22 98 TRP A CA 1
ATOM 784 C C . TRP A 1 98 ? 11.162 2.403 -15.435 1.00 61.22 98 TRP A C 1
ATOM 786 O O . TRP A 1 98 ? 10.524 2.780 -14.452 1.00 61.22 98 TRP A O 1
ATOM 796 N N . SER A 1 99 ? 10.574 1.728 -16.430 1.00 60.12 99 SER A N 1
ATOM 797 C CA . SER A 1 99 ? 9.134 1.459 -16.492 1.00 60.12 99 SER A CA 1
ATOM 798 C C . SER A 1 99 ? 8.612 0.625 -15.317 1.00 60.12 99 SER A C 1
ATOM 800 O O . SER A 1 99 ? 7.453 0.770 -14.947 1.00 60.12 99 SER A O 1
ATOM 802 N N . LYS A 1 100 ? 9.424 -0.251 -14.713 1.00 66.25 100 LYS A N 1
ATOM 803 C CA . LYS A 1 100 ? 9.048 -1.058 -13.541 1.00 66.25 100 LYS A CA 1
ATOM 804 C C . LYS A 1 100 ? 9.113 -0.236 -12.252 1.00 66.25 100 LYS A C 1
ATOM 806 O O . LYS A 1 100 ? 8.202 -0.331 -11.437 1.00 66.25 100 LYS A O 1
ATOM 811 N N . GLY A 1 101 ? 10.114 0.636 -12.106 1.00 67.88 101 GLY A N 1
ATOM 812 C CA . GLY A 1 101 ? 10.189 1.588 -10.990 1.00 67.88 101 GLY A CA 1
ATOM 813 C C . GLY A 1 101 ? 9.001 2.554 -10.970 1.00 67.88 101 GLY A C 1
ATOM 814 O O . GLY A 1 101 ? 8.352 2.723 -9.938 1.00 67.88 101 GLY A O 1
ATOM 815 N N . VAL A 1 102 ? 8.644 3.113 -12.134 1.00 68.44 102 VAL A N 1
ATOM 816 C CA . VAL A 1 102 ? 7.482 4.009 -12.286 1.00 68.44 102 VAL A CA 1
ATOM 817 C C . VAL A 1 102 ? 6.176 3.309 -11.898 1.00 68.44 102 VAL A C 1
ATOM 819 O O . VAL A 1 102 ? 5.349 3.901 -11.206 1.00 68.44 102 VAL A O 1
ATOM 822 N N . ARG A 1 103 ? 6.010 2.038 -12.283 1.00 70.56 103 ARG A N 1
ATOM 823 C CA . ARG A 1 103 ? 4.841 1.218 -11.929 1.00 70.56 103 ARG A CA 1
ATOM 824 C C . ARG A 1 103 ? 4.699 0.994 -10.434 1.00 70.56 103 ARG A C 1
ATOM 826 O O . ARG A 1 103 ? 3.638 1.250 -9.878 1.00 70.56 103 ARG A O 1
ATOM 833 N N . ILE A 1 104 ? 5.776 0.557 -9.787 1.00 72.00 104 ILE A N 1
ATOM 834 C CA . ILE A 1 104 ? 5.786 0.317 -8.341 1.00 72.00 104 ILE A CA 1
ATOM 835 C C . ILE A 1 104 ? 5.486 1.621 -7.606 1.00 72.00 104 ILE A C 1
ATOM 837 O O . ILE A 1 104 ? 4.661 1.640 -6.698 1.00 72.00 104 ILE A O 1
ATOM 841 N N . ARG A 1 105 ? 6.091 2.731 -8.046 1.00 74.94 105 ARG A N 1
ATOM 842 C CA . ARG A 1 105 ? 5.829 4.053 -7.474 1.00 74.94 105 ARG A CA 1
ATOM 843 C C . ARG A 1 105 ? 4.358 4.452 -7.605 1.00 74.94 105 ARG A C 1
ATOM 845 O O . ARG A 1 105 ? 3.789 4.944 -6.639 1.00 74.94 105 ARG A O 1
ATOM 852 N N . ALA A 1 106 ? 3.739 4.230 -8.766 1.00 75.50 106 ALA A N 1
ATOM 853 C CA . ALA A 1 106 ? 2.319 4.510 -8.973 1.00 75.50 106 ALA A CA 1
ATOM 854 C C . ALA A 1 106 ? 1.426 3.628 -8.084 1.00 75.50 106 ALA A C 1
ATOM 856 O O . ALA A 1 106 ? 0.511 4.137 -7.445 1.00 75.50 106 ALA A O 1
ATOM 857 N N . ALA A 1 107 ? 1.730 2.332 -7.978 1.00 76.50 107 ALA A N 1
ATOM 858 C CA . ALA A 1 107 ? 0.950 1.409 -7.163 1.00 76.50 107 ALA A CA 1
ATOM 859 C C . ALA A 1 107 ? 1.011 1.739 -5.666 1.00 76.50 107 ALA A C 1
ATOM 861 O O . ALA A 1 107 ? -0.018 1.798 -4.995 1.00 76.50 107 ALA A O 1
ATOM 862 N N . VAL A 1 108 ? 2.214 2.012 -5.155 1.00 79.19 108 VAL A N 1
ATOM 863 C CA . VAL A 1 108 ? 2.420 2.413 -3.759 1.00 79.19 108 VAL A CA 1
ATOM 864 C C . VAL A 1 108 ? 1.731 3.751 -3.482 1.00 79.19 108 VAL A C 1
ATOM 866 O O . VAL A 1 108 ? 1.064 3.886 -2.461 1.00 79.19 108 VAL A O 1
ATOM 869 N N . ARG A 1 109 ? 1.801 4.710 -4.416 1.00 82.81 109 ARG A N 1
ATOM 870 C CA . ARG A 1 109 ? 1.108 6.000 -4.299 1.00 82.81 109 ARG A CA 1
ATOM 871 C C . ARG A 1 109 ? -0.409 5.848 -4.169 1.00 82.81 109 ARG A C 1
ATOM 873 O O . ARG A 1 109 ? -0.985 6.475 -3.292 1.00 82.81 109 ARG A O 1
ATOM 880 N N . LEU A 1 110 ? -1.047 5.010 -4.986 1.00 82.00 110 LEU A N 1
ATOM 881 C CA . LEU A 1 110 ? -2.497 4.782 -4.903 1.00 82.00 110 LEU A CA 1
ATOM 882 C C . LEU A 1 110 ? -2.908 4.152 -3.561 1.00 82.00 110 LEU A C 1
ATOM 884 O O . LEU A 1 110 ? -3.951 4.486 -3.004 1.00 82.00 110 LEU A O 1
ATOM 888 N N . LEU A 1 111 ? -2.063 3.281 -3.004 1.00 82.75 111 LEU A N 1
ATOM 889 C CA . LEU A 1 111 ? -2.265 2.694 -1.677 1.00 82.75 111 LEU A CA 1
ATOM 890 C C . LEU A 1 111 ? -2.130 3.741 -0.558 1.00 82.75 111 LEU A C 1
ATOM 892 O O . LEU A 1 111 ? -2.917 3.724 0.388 1.00 82.75 111 LEU A O 1
ATOM 896 N N . LEU A 1 112 ? -1.180 4.672 -0.683 1.00 84.81 112 LEU A N 1
ATOM 897 C CA . LEU A 1 112 ? -1.028 5.821 0.218 1.00 84.81 112 LEU A CA 1
ATOM 898 C C . LEU A 1 112 ? -2.212 6.789 0.123 1.00 84.81 112 LEU A C 1
ATOM 900 O O . LEU A 1 112 ? -2.715 7.229 1.151 1.00 84.81 112 LEU A O 1
ATOM 904 N N . GLU A 1 113 ? -2.691 7.089 -1.086 1.00 86.12 113 GLU A N 1
ATOM 905 C CA . GLU A 1 113 ? -3.871 7.936 -1.306 1.00 86.12 113 GLU A CA 1
ATOM 906 C C . GLU A 1 113 ? -5.123 7.320 -0.664 1.00 86.12 113 GLU A C 1
ATOM 908 O O . GLU A 1 113 ? -5.863 8.015 0.037 1.00 86.12 113 GLU A O 1
ATOM 913 N N . TRP A 1 114 ? -5.317 6.002 -0.800 1.00 87.31 114 TRP A N 1
ATOM 914 C CA . TRP A 1 114 ? -6.372 5.297 -0.070 1.00 87.31 114 TRP A CA 1
ATOM 915 C C . TRP A 1 114 ? -6.173 5.398 1.449 1.00 87.31 114 TRP A C 1
ATOM 917 O O . TRP A 1 114 ? -7.106 5.776 2.156 1.00 87.31 114 TRP A O 1
ATOM 927 N N . ALA A 1 115 ? -4.965 5.138 1.962 1.00 86.50 115 ALA A N 1
ATOM 928 C CA . ALA A 1 115 ? -4.688 5.217 3.397 1.00 86.50 115 ALA A CA 1
ATOM 929 C C . ALA A 1 115 ? -4.960 6.621 3.967 1.00 86.50 115 ALA A C 1
ATOM 931 O O . ALA A 1 115 ? -5.524 6.748 5.051 1.00 86.50 115 ALA A O 1
ATOM 932 N N . GLN A 1 116 ? -4.619 7.676 3.222 1.00 87.06 116 GLN A N 1
ATOM 933 C CA . GLN A 1 116 ? -4.952 9.060 3.566 1.00 87.06 116 GLN A CA 1
ATOM 934 C C . GLN A 1 116 ? -6.472 9.277 3.618 1.00 87.06 116 GLN A C 1
ATOM 936 O O . GLN A 1 116 ? -6.965 9.867 4.578 1.00 87.06 116 GLN A O 1
ATOM 941 N N . SER A 1 117 ? -7.231 8.739 2.653 1.00 86.75 117 SER A N 1
ATOM 942 C CA . SER A 1 117 ? -8.697 8.884 2.612 1.00 86.75 117 SER A CA 1
ATOM 943 C C . SER A 1 117 ? -9.423 8.263 3.813 1.00 86.75 117 SER A C 1
ATOM 945 O O . SER A 1 117 ? -10.477 8.754 4.210 1.00 86.75 117 SER A O 1
ATOM 947 N N . VAL A 1 118 ? -8.841 7.226 4.425 1.00 84.50 118 VAL A N 1
ATOM 948 C CA . VAL A 1 118 ? -9.391 6.544 5.610 1.00 84.50 118 VAL A CA 1
ATOM 949 C C . VAL A 1 118 ? -8.761 7.012 6.931 1.00 84.50 118 VAL A C 1
ATOM 951 O O . VAL A 1 118 ? -9.028 6.430 7.978 1.00 84.50 118 VAL A O 1
ATOM 954 N N . GLY A 1 119 ? -7.912 8.049 6.908 1.00 85.88 119 GLY A N 1
ATOM 955 C CA . GLY A 1 119 ? -7.268 8.606 8.107 1.00 85.88 119 GLY A CA 1
ATOM 956 C C . GLY A 1 119 ? -6.035 7.842 8.613 1.00 85.88 119 GLY A C 1
ATOM 957 O O . GLY A 1 119 ? -5.516 8.152 9.682 1.00 85.88 119 GLY A O 1
ATOM 958 N N . LEU A 1 120 ? -5.524 6.874 7.846 1.00 86.12 120 LEU A N 1
ATOM 959 C CA . LEU A 1 120 ? -4.312 6.089 8.139 1.00 86.12 120 LEU A CA 1
ATOM 960 C C . LEU A 1 120 ? -3.054 6.626 7.437 1.00 86.12 120 LEU A C 1
ATOM 962 O O . LEU A 1 120 ? -1.997 5.995 7.464 1.00 86.12 120 LEU A O 1
ATOM 966 N N . GLY A 1 121 ? -3.165 7.791 6.807 1.00 87.50 121 GLY A N 1
ATOM 967 C CA . GLY A 1 121 ? -2.120 8.439 6.025 1.00 87.50 121 GLY A CA 1
ATOM 968 C C . GLY A 1 121 ? -0.750 8.535 6.702 1.00 87.50 121 GLY A C 1
ATOM 969 O O . GLY A 1 121 ? 0.205 7.964 6.1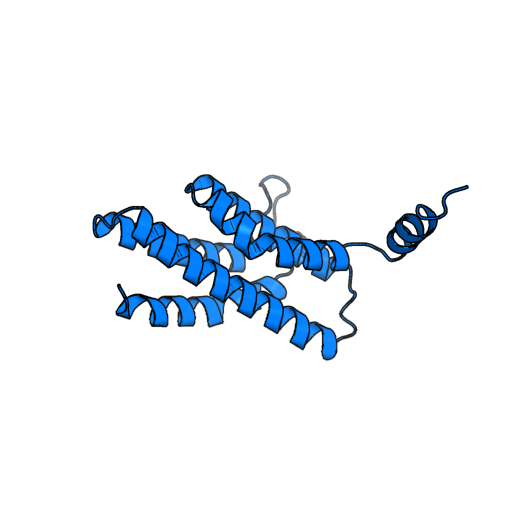77 1.00 87.50 121 GLY A O 1
ATOM 970 N N . PRO A 1 122 ? -0.639 9.165 7.889 1.00 87.12 122 PRO A N 1
ATOM 971 C CA . PRO A 1 122 ? 0.640 9.317 8.589 1.00 87.12 122 PRO A CA 1
ATOM 972 C C . PRO A 1 122 ? 1.333 7.981 8.888 1.00 87.12 122 PRO A C 1
ATOM 974 O O . PRO A 1 122 ? 2.558 7.876 8.833 1.00 87.12 122 PRO A O 1
ATOM 977 N N . LEU A 1 123 ? 0.541 6.945 9.177 1.00 86.62 123 LEU A N 1
ATOM 978 C CA . LEU A 1 123 ? 1.038 5.604 9.454 1.00 86.62 123 LEU A CA 1
ATOM 979 C C . LEU A 1 123 ? 1.553 4.939 8.172 1.00 86.62 123 LEU A C 1
ATOM 981 O O . LEU A 1 123 ? 2.649 4.382 8.158 1.00 86.62 123 LEU A O 1
ATOM 985 N N . ALA A 1 124 ? 0.791 5.028 7.079 1.00 86.38 124 ALA A N 1
ATOM 986 C CA . ALA A 1 124 ? 1.215 4.524 5.777 1.00 86.38 124 ALA A CA 1
ATOM 987 C C . ALA A 1 124 ? 2.500 5.220 5.300 1.00 86.38 124 ALA A C 1
ATOM 989 O O . ALA A 1 124 ? 3.439 4.538 4.888 1.00 86.38 124 ALA A O 1
ATOM 990 N N . ASP A 1 125 ? 2.587 6.545 5.429 1.00 85.75 125 ASP A N 1
ATOM 991 C CA . ASP A 1 125 ? 3.786 7.313 5.084 1.00 85.75 125 ASP A CA 1
ATOM 992 C C . ASP A 1 125 ? 5.013 6.810 5.856 1.00 85.75 125 ASP A C 1
ATOM 994 O O . ASP A 1 125 ? 6.055 6.544 5.255 1.00 85.75 125 ASP A O 1
ATOM 998 N N . GLN A 1 126 ? 4.889 6.578 7.167 1.00 87.94 126 GLN A N 1
ATOM 999 C CA . GLN A 1 126 ? 5.993 6.087 7.996 1.00 87.94 126 GLN A CA 1
ATOM 1000 C C . GLN A 1 126 ? 6.538 4.726 7.529 1.00 87.94 126 GLN A C 1
ATOM 1002 O O . GLN A 1 126 ? 7.755 4.530 7.482 1.00 87.94 126 GLN A O 1
ATOM 1007 N N . PHE A 1 127 ? 5.662 3.777 7.183 1.00 86.38 127 PHE A N 1
ATOM 1008 C CA . PHE A 1 127 ? 6.082 2.428 6.788 1.00 86.38 127 PHE A CA 1
ATOM 1009 C C . PHE A 1 127 ? 6.528 2.340 5.326 1.00 86.38 127 PHE A C 1
ATOM 1011 O O . PHE A 1 127 ? 7.485 1.623 5.024 1.00 86.38 127 PHE A O 1
ATOM 1018 N N . PHE A 1 128 ? 5.876 3.070 4.418 1.00 84.62 128 PHE A N 1
ATOM 1019 C CA . PHE A 1 128 ? 6.155 3.002 2.983 1.00 84.62 128 PHE A CA 1
ATOM 1020 C C . PHE A 1 128 ? 7.195 4.019 2.501 1.00 84.62 128 PHE A C 1
ATOM 1022 O O . PHE A 1 128 ? 7.701 3.846 1.393 1.00 84.62 128 PHE A O 1
ATOM 1029 N N . ALA A 1 129 ? 7.599 5.013 3.306 1.00 83.81 129 ALA A N 1
ATOM 1030 C CA . ALA A 1 129 ? 8.594 6.023 2.916 1.00 83.81 129 ALA A CA 1
ATOM 1031 C C . ALA A 1 129 ? 9.860 5.411 2.296 1.00 83.81 129 ALA A C 1
ATOM 1033 O O . ALA A 1 129 ? 10.319 5.842 1.238 1.00 83.81 129 ALA A O 1
ATOM 1034 N N . LYS A 1 130 ? 10.402 4.351 2.909 1.00 80.69 130 LYS A N 1
ATOM 1035 C CA . LYS A 1 130 ? 11.608 3.682 2.401 1.00 80.69 130 LYS A CA 1
ATOM 1036 C C . LYS A 1 130 ? 11.364 3.002 1.051 1.00 80.69 130 LYS A C 1
ATOM 1038 O O . LYS A 1 130 ? 12.204 3.104 0.159 1.00 80.69 130 LYS A O 1
ATOM 1043 N N . LEU A 1 131 ? 10.215 2.349 0.879 1.00 79.62 131 LEU A N 1
ATOM 1044 C CA . LEU A 1 131 ? 9.833 1.709 -0.381 1.00 79.62 131 LEU A CA 1
ATOM 1045 C C . LEU A 1 131 ? 9.594 2.743 -1.487 1.00 79.62 131 LEU A C 1
ATOM 1047 O O . LEU A 1 131 ? 10.058 2.544 -2.606 1.00 79.62 131 LEU A O 1
ATOM 1051 N N . CYS A 1 132 ? 8.950 3.869 -1.169 1.00 80.94 132 CYS A N 1
ATOM 1052 C CA . CYS A 1 132 ? 8.767 5.001 -2.078 1.00 80.94 132 CYS A CA 1
ATOM 1053 C C . CYS A 1 132 ? 10.104 5.570 -2.562 1.00 80.94 132 CYS A C 1
ATOM 1055 O O . CYS A 1 132 ? 10.250 5.842 -3.756 1.00 80.94 132 CYS A O 1
ATOM 1057 N N . SER A 1 133 ? 11.091 5.712 -1.673 1.00 79.38 133 SER A N 1
ATOM 1058 C CA . SER A 1 133 ? 12.437 6.169 -2.038 1.00 79.38 133 SER A CA 1
ATOM 1059 C C . SER A 1 133 ? 13.141 5.185 -2.972 1.00 79.38 133 SER A C 1
ATOM 1061 O O . SER A 1 133 ? 13.695 5.597 -3.988 1.00 79.38 133 SER A O 1
ATOM 1063 N N . VAL A 1 134 ? 13.062 3.879 -2.692 1.00 77.06 134 VAL A N 1
ATOM 1064 C CA . VAL A 1 134 ? 13.641 2.841 -3.564 1.00 77.06 134 VAL A CA 1
ATOM 1065 C C . VAL A 1 134 ? 12.936 2.804 -4.923 1.00 77.06 134 VAL A C 1
ATOM 1067 O O . VAL A 1 134 ? 13.597 2.781 -5.958 1.00 77.06 134 VAL A O 1
ATOM 1070 N N . ALA A 1 135 ? 11.604 2.862 -4.951 1.00 73.56 135 ALA A N 1
ATOM 1071 C CA . ALA A 1 135 ? 10.836 2.917 -6.192 1.00 73.56 135 ALA A CA 1
ATOM 1072 C C . ALA A 1 135 ? 11.147 4.186 -7.004 1.00 73.56 135 ALA A C 1
ATOM 1074 O O . ALA A 1 135 ? 11.237 4.126 -8.228 1.00 73.56 135 ALA A O 1
ATOM 1075 N N . SER A 1 136 ? 11.359 5.321 -6.331 1.00 75.06 136 SER A N 1
ATOM 1076 C CA . SER A 1 136 ? 11.759 6.580 -6.967 1.00 75.06 136 SER A CA 1
ATOM 1077 C C . SER A 1 136 ? 13.169 6.511 -7.548 1.00 75.06 136 SER A C 1
ATOM 1079 O O . SER A 1 136 ? 13.353 6.955 -8.676 1.00 75.06 136 SER A O 1
ATOM 1081 N N . LEU A 1 137 ? 14.124 5.890 -6.847 1.00 71.38 137 LEU A N 1
ATOM 1082 C CA . LEU A 1 137 ? 15.471 5.622 -7.367 1.00 71.38 137 LEU A CA 1
ATOM 1083 C C . LEU A 1 137 ? 15.432 4.714 -8.603 1.00 71.38 137 LEU A C 1
ATOM 1085 O O . LEU A 1 137 ? 16.070 5.012 -9.606 1.00 71.38 137 LEU A O 1
ATOM 1089 N N . LEU A 1 138 ? 14.627 3.648 -8.576 1.00 67.31 138 LEU A N 1
ATOM 1090 C CA . LEU A 1 138 ? 14.427 2.761 -9.731 1.00 67.31 138 LEU A CA 1
ATOM 1091 C C . LEU A 1 138 ? 13.711 3.453 -10.905 1.00 67.31 138 LEU A C 1
ATOM 1093 O O . LEU A 1 138 ? 13.823 3.010 -12.047 1.00 67.31 138 LEU A O 1
ATOM 1097 N N . ALA A 1 139 ? 12.957 4.519 -10.629 1.00 63.38 139 ALA A N 1
ATOM 1098 C CA . ALA A 1 139 ? 12.264 5.349 -11.610 1.00 63.38 139 ALA A CA 1
ATOM 1099 C C . ALA A 1 139 ? 13.088 6.569 -12.070 1.00 63.38 139 ALA A C 1
ATOM 1101 O O . ALA A 1 139 ? 12.551 7.417 -12.786 1.00 63.38 139 ALA A O 1
ATOM 1102 N N . MET A 1 140 ? 14.362 6.694 -11.684 1.00 61.59 140 MET A N 1
ATOM 1103 C CA . MET A 1 140 ? 15.257 7.716 -12.230 1.00 61.59 140 MET A CA 1
ATOM 1104 C C . MET A 1 140 ? 16.017 7.166 -13.446 1.00 61.59 140 MET A C 1
ATOM 1106 O O . MET A 1 140 ? 16.623 6.098 -13.359 1.00 61.59 140 MET A O 1
ATOM 1110 N N . PRO A 1 141 ? 16.017 7.860 -14.598 1.00 53.69 141 PRO A N 1
ATOM 1111 C CA . PRO A 1 141 ? 16.920 7.529 -15.693 1.00 53.69 141 PRO A CA 1
ATOM 1112 C C . PRO A 1 141 ? 18.371 7.895 -15.323 1.00 53.69 141 PRO A C 1
ATOM 1114 O O . PRO A 1 141 ? 18.615 8.899 -14.650 1.00 53.69 141 PRO A O 1
ATOM 1117 N N . ASN A 1 142 ? 19.347 7.117 -15.809 1.00 51.41 142 ASN A N 1
ATOM 1118 C CA . ASN A 1 142 ? 20.788 7.292 -15.535 1.00 51.41 142 ASN A CA 1
ATOM 1119 C C . ASN A 1 142 ? 21.326 8.715 -15.809 1.00 51.41 142 ASN A C 1
ATOM 1121 O O . ASN A 1 142 ? 22.334 9.112 -15.231 1.00 51.41 142 ASN A O 1
ATOM 1125 N N . SER A 1 143 ? 20.653 9.506 -16.651 1.00 48.91 143 SER A N 1
ATOM 1126 C CA . SER A 1 143 ? 21.013 10.898 -16.946 1.00 48.91 143 SER A CA 1
ATOM 1127 C C . SER A 1 143 ? 20.821 11.867 -15.768 1.00 48.91 143 SER A C 1
ATOM 1129 O O . SER A 1 143 ? 21.498 12.890 -15.734 1.00 48.91 143 SER A O 1
ATOM 1131 N N . GLN A 1 144 ? 19.956 11.562 -14.789 1.00 48.09 144 GLN A N 1
ATOM 1132 C CA . GLN A 1 144 ? 19.772 12.400 -13.591 1.00 48.09 144 GLN A CA 1
ATOM 1133 C C . GLN A 1 144 ? 20.657 11.989 -12.406 1.00 48.09 144 GLN A C 1
ATOM 1135 O O . GLN A 1 144 ? 20.981 12.833 -11.573 1.00 48.09 144 GLN A O 1
ATOM 1140 N N . LEU A 1 145 ? 21.126 10.736 -12.363 1.00 48.91 145 LEU A N 1
ATOM 1141 C CA . LEU A 1 145 ? 22.095 10.271 -11.358 1.00 48.91 145 LEU A CA 1
ATOM 1142 C C . LEU A 1 145 ? 23.465 10.961 -11.491 1.00 48.91 145 LEU A C 1
ATOM 1144 O O . LEU A 1 145 ? 24.163 11.146 -10.494 1.00 48.91 145 LEU A O 1
ATOM 1148 N N . LEU A 1 146 ? 23.824 11.393 -12.704 1.00 47.69 146 LEU A N 1
ATOM 1149 C CA . LEU A 1 146 ? 25.036 12.179 -12.960 1.00 47.69 146 LEU A CA 1
ATOM 1150 C C . LEU A 1 146 ? 24.910 13.649 -12.530 1.00 47.69 146 LEU A C 1
ATOM 1152 O O . LEU A 1 146 ? 25.920 14.276 -12.238 1.00 47.69 146 LEU A O 1
ATOM 1156 N N . GLN A 1 147 ? 23.700 14.215 -12.456 1.00 49.19 147 GLN A N 1
ATOM 1157 C CA . GLN A 1 147 ? 23.533 15.616 -12.045 1.00 49.19 147 GLN A CA 1
ATOM 1158 C C . GLN A 1 147 ? 23.572 15.797 -10.526 1.00 49.19 147 GLN A C 1
ATOM 1160 O O . GLN A 1 147 ? 24.126 16.781 -10.048 1.00 49.19 147 GLN A O 1
ATOM 1165 N N . VAL A 1 148 ? 23.071 14.828 -9.756 1.00 48.75 148 VAL A N 1
ATOM 1166 C CA . VAL A 1 148 ? 23.162 14.867 -8.284 1.00 48.75 148 VAL A CA 1
ATOM 1167 C C . VAL A 1 148 ? 24.582 14.633 -7.765 1.00 48.75 148 VAL A C 1
ATOM 1169 O O . VAL A 1 148 ? 24.926 15.134 -6.703 1.00 48.75 148 VAL A O 1
ATOM 1172 N N . SER A 1 149 ? 25.430 13.931 -8.523 1.00 48.88 149 SER A N 1
ATOM 1173 C CA . SER A 1 149 ? 26.841 13.705 -8.170 1.00 48.88 149 SER A CA 1
ATOM 1174 C C . SER A 1 149 ? 27.773 14.852 -8.591 1.00 48.88 149 SER A C 1
ATOM 1176 O O . SER A 1 149 ? 28.885 14.944 -8.082 1.00 48.88 149 SER A O 1
ATOM 1178 N N . LEU A 1 150 ? 27.323 15.760 -9.464 1.00 49.06 150 LEU A N 1
ATOM 1179 C CA . LEU A 1 150 ? 28.069 16.960 -9.872 1.00 49.06 150 LEU A CA 1
ATOM 1180 C C . LEU A 1 150 ? 27.759 18.201 -9.019 1.00 49.06 150 LEU A C 1
ATOM 1182 O O . LEU A 1 150 ? 28.446 19.209 -9.157 1.00 49.06 150 LEU A O 1
ATOM 1186 N N . GLN A 1 151 ? 26.758 18.137 -8.134 1.00 46.75 151 GLN A N 1
ATOM 1187 C CA . GLN A 1 151 ? 26.350 19.268 -7.294 1.00 46.75 151 GLN A CA 1
ATOM 1188 C C . GLN A 1 151 ? 26.951 19.245 -5.873 1.00 46.75 151 GLN A C 1
ATOM 1190 O O . GLN A 1 151 ? 26.738 20.183 -5.110 1.00 46.75 151 GLN A O 1
ATOM 1195 N N . GLU A 1 152 ? 27.761 18.232 -5.541 1.00 47.12 152 GLU A N 1
ATOM 1196 C CA . GLU A 1 152 ? 28.600 18.183 -4.329 1.00 47.12 152 GLU A CA 1
ATOM 1197 C C . GLU A 1 152 ? 30.093 18.388 -4.648 1.00 47.12 152 GLU A C 1
ATOM 1199 O O . GLU A 1 152 ? 30.958 17.618 -4.240 1.00 47.12 152 GLU A O 1
ATOM 1204 N N . ALA A 1 153 ? 30.416 19.454 -5.380 1.00 37.59 153 ALA A N 1
ATOM 1205 C CA . ALA A 1 153 ? 31.765 20.013 -5.393 1.00 37.59 153 ALA A CA 1
ATOM 1206 C C . ALA A 1 153 ? 31.686 21.461 -4.880 1.00 37.59 153 ALA A C 1
ATOM 1208 O O . ALA A 1 153 ? 31.337 22.353 -5.656 1.00 37.59 153 ALA A O 1
ATOM 1209 N N . PRO A 1 154 ? 31.938 21.717 -3.581 1.00 43.88 154 PRO A N 1
ATOM 1210 C CA . PRO A 1 154 ? 32.053 23.079 -3.083 1.00 43.88 154 PRO A CA 1
ATOM 1211 C C . PRO A 1 154 ? 33.343 23.693 -3.641 1.00 43.88 154 PRO A C 1
ATOM 1213 O O . PRO A 1 154 ? 34.436 23.171 -3.410 1.00 43.88 154 PRO A O 1
ATOM 1216 N N . GLY A 1 155 ? 33.191 24.768 -4.413 1.00 42.88 155 GLY A N 1
ATOM 1217 C CA . GLY A 1 155 ? 34.252 25.739 -4.678 1.00 42.88 155 GLY A CA 1
ATOM 1218 C C . GLY A 1 155 ? 34.265 26.818 -3.607 1.00 42.88 155 GLY A C 1
ATOM 1219 O O . GLY A 1 155 ? 33.172 27.116 -3.074 1.00 42.88 155 GLY A O 1
#

Secondary structure (DSSP, 8-state):
-TTTHHHHHHHHHHHHHHHHH--TTGGGGSS-TTS-PPPPHHHHHHHHHHHHHHHHHHHTT--HHHHHHHHHHHHHHHHHHHHHHHHHHHHHTT---HHHHHHHHHHHHHHHHHHHHTT-HHHHHHHHHHHHHHHHHHTS-HHHHHHHHSS----

InterPro domains:
  IPR002710 Dilute domain [PF01843] (69-148)
  IPR002710 Dilute domain [PS51126] (1-155)
  IPR002710 Dilute domain [SM01132] (69-155)
  IPR052072 Vascular development regulator domain-containing protein [PTHR16027] (8-152)

Sequence (155 aa):
MEFAKPLLSRSLYVALPPLLECNPFQSEGRDGWLSSPPLPEEIHKVVSIYQAALDLLHQYDVHPEVTSQMFAYLFFFSNTLLFNQLMEKGSSLGCFHWSKGVRIRAAVRLLLEWAQSVGLGPLADQFFAKLCSVASLLAMPNSQLLQVSLQEAPG

Organism: NCBI:txid35019